Protein AF-A0A820V5F4-F1 (afdb_monomer)

Sequence (152 aa):
MNLSQKPFYTKYSNDHSTFQHQLNSCKICGRQNHRTIDCFRKRTTECFNCGQNHFNPPSQLFVSIFPKSIQHTNFIYKSRICHTANSTPLNIIGQMKLKVKIRFITTYVTAHVATNLITSIILSNDWINSNHVHLFGDQKQLTIRGVNLQFI

Solvent-accessible surface area (backbone atoms only — not comparable to full-atom values): 10308 Å² total; per-residue (Å²): 139,85,84,85,84,78,86,86,83,83,82,87,79,88,79,84,78,84,78,82,69,90,54,72,52,15,91,84,78,60,47,63,92,56,58,51,68,60,54,53,53,35,59,78,65,76,64,72,81,72,93,65,89,79,82,66,72,95,70,85,73,77,74,69,71,71,72,78,75,52,96,67,93,56,75,45,81,50,72,47,79,46,65,48,99,82,68,47,79,37,44,30,53,18,35,32,71,42,81,49,71,59,90,91,47,76,48,77,46,82,42,76,43,57,81,73,58,95,59,98,76,84,86,49,68,70,57,36,62,77,43,52,52,46,79,39,79,92,71,51,31,35,28,49,70,82,45,80,44,74,72,129

Mean predicted aligned error: 17.25 Å

Structure (mmCIF, N/CA/C/O backbone):
data_AF-A0A820V5F4-F1
#
_entry.id   AF-A0A820V5F4-F1
#
loop_
_atom_site.group_PDB
_atom_site.id
_atom_site.type_symbol
_atom_site.label_atom_id
_atom_site.label_alt_id
_atom_site.label_comp_id
_atom_site.label_asym_id
_atom_site.label_entity_id
_atom_site.label_seq_id
_atom_site.pdbx_PDB_ins_code
_atom_site.Cartn_x
_atom_site.Cartn_y
_atom_site.Cartn_z
_atom_site.occupancy
_atom_site.B_iso_or_equiv
_atom_site.auth_seq_id
_atom_site.auth_comp_id
_atom_site.auth_asym_id
_atom_site.auth_atom_id
_atom_site.pdbx_PDB_model_num
ATOM 1 N N . MET A 1 1 ? -28.550 -0.412 -30.010 1.00 37.00 1 MET A N 1
ATOM 2 C CA . MET A 1 1 ? -27.546 0.664 -30.165 1.00 37.00 1 MET A CA 1
ATOM 3 C C . MET A 1 1 ? -26.167 0.024 -30.165 1.00 37.00 1 MET A C 1
ATOM 5 O O . MET A 1 1 ? -25.786 -0.544 -29.153 1.00 37.00 1 MET A O 1
ATOM 9 N N . ASN A 1 2 ? -25.476 0.033 -31.307 1.00 30.25 2 ASN A N 1
ATOM 10 C CA . ASN A 1 2 ? -24.134 -0.536 -31.470 1.00 30.25 2 ASN A CA 1
ATOM 11 C C . ASN A 1 2 ? -23.092 0.576 -31.298 1.00 30.25 2 ASN A C 1
ATOM 13 O O . ASN A 1 2 ? -23.095 1.533 -32.070 1.00 30.25 2 ASN A O 1
ATOM 17 N N . LEU A 1 3 ? -22.208 0.454 -30.305 1.00 30.72 3 LEU A N 1
ATOM 18 C CA . LEU A 1 3 ? -21.064 1.348 -30.125 1.00 30.72 3 LEU A CA 1
ATOM 19 C C . LEU A 1 3 ? -19.825 0.705 -30.754 1.00 30.72 3 LEU A C 1
ATOM 21 O O . LEU A 1 3 ? -19.208 -0.193 -30.189 1.00 30.72 3 LEU A O 1
ATOM 25 N N . SER A 1 4 ? -19.499 1.173 -31.956 1.00 31.25 4 SER A N 1
ATOM 26 C CA . SER A 1 4 ? -18.274 0.848 -32.687 1.00 31.25 4 SER A CA 1
ATOM 27 C C . SER A 1 4 ? -17.082 1.562 -32.040 1.00 31.25 4 SER A C 1
ATOM 29 O O . SER A 1 4 ? -17.040 2.792 -31.996 1.00 31.25 4 SER A O 1
ATOM 31 N N . GLN A 1 5 ? -16.124 0.800 -31.508 1.00 37.53 5 GLN A N 1
ATOM 32 C CA . GLN A 1 5 ? -14.867 1.326 -30.972 1.00 37.53 5 GLN A CA 1
ATOM 33 C C . GLN A 1 5 ? -13.816 1.381 -32.088 1.00 37.53 5 GLN A C 1
ATOM 35 O O . GLN A 1 5 ? -13.443 0.353 -32.651 1.00 37.53 5 GLN A O 1
ATOM 40 N N . LYS A 1 6 ? -13.322 2.584 -32.400 1.00 34.69 6 LYS A N 1
ATOM 41 C CA . LYS A 1 6 ? -12.149 2.791 -33.266 1.00 34.69 6 LYS A CA 1
ATOM 42 C C . LYS A 1 6 ? -10.870 2.838 -32.415 1.00 34.69 6 LYS A C 1
ATOM 44 O O . LYS A 1 6 ? -10.891 3.476 -31.362 1.00 34.69 6 LYS A O 1
ATOM 49 N N . PRO A 1 7 ? -9.752 2.233 -32.853 1.00 33.44 7 PRO A N 1
ATOM 50 C CA . PRO A 1 7 ? -8.480 2.333 -32.144 1.00 33.44 7 PRO A CA 1
ATOM 51 C C . PRO A 1 7 ? -7.816 3.704 -32.351 1.00 33.44 7 PRO A C 1
ATOM 53 O O . PRO A 1 7 ? -7.736 4.217 -33.468 1.00 33.44 7 PRO A O 1
ATOM 56 N N . PHE A 1 8 ? -7.318 4.281 -31.256 1.00 33.16 8 PHE A N 1
ATOM 57 C CA . PHE A 1 8 ? -6.474 5.476 -31.249 1.00 33.16 8 PHE A CA 1
ATOM 58 C C . PHE A 1 8 ? -5.020 5.094 -31.559 1.00 33.16 8 PHE A C 1
ATOM 60 O O . PHE A 1 8 ? -4.416 4.313 -30.828 1.00 33.16 8 PHE A O 1
ATOM 67 N N . TYR A 1 9 ? -4.448 5.680 -32.612 1.00 33.69 9 TYR A N 1
ATOM 68 C CA . TYR A 1 9 ? -3.008 5.654 -32.880 1.00 33.69 9 TYR A CA 1
ATOM 69 C C . TYR A 1 9 ? -2.345 6.877 -32.233 1.00 33.69 9 TYR A C 1
ATOM 71 O O . TYR A 1 9 ? -2.669 8.014 -32.579 1.00 33.69 9 TYR A O 1
ATOM 79 N N . THR A 1 10 ? -1.399 6.664 -31.319 1.00 31.81 10 THR A N 1
ATOM 80 C CA . THR A 1 10 ? -0.548 7.724 -30.761 1.00 31.81 10 THR A CA 1
ATOM 81 C C . THR A 1 10 ? 0.697 7.921 -31.626 1.00 31.81 10 THR A C 1
ATOM 83 O O . THR A 1 10 ? 1.522 7.022 -31.776 1.00 31.81 10 THR A O 1
ATOM 86 N N . LYS A 1 11 ? 0.838 9.126 -32.191 1.00 30.59 11 LYS A N 1
ATOM 87 C CA . LYS A 1 11 ? 2.074 9.615 -32.816 1.00 30.59 11 LYS A CA 1
ATOM 88 C C . LYS A 1 11 ? 3.106 9.925 -31.726 1.00 30.59 11 LYS A C 1
ATOM 90 O O . LYS A 1 11 ? 2.816 10.694 -30.813 1.00 30.59 11 LYS A O 1
ATOM 95 N N . TYR A 1 12 ? 4.306 9.363 -31.846 1.00 32.41 12 TYR A N 1
ATOM 96 C CA . TYR A 1 12 ? 5.489 9.815 -31.112 1.00 32.41 12 TYR A CA 1
ATOM 97 C C . TYR A 1 12 ? 5.996 11.120 -31.742 1.00 32.41 12 TYR A C 1
ATOM 99 O O . TYR A 1 12 ? 6.350 11.125 -32.919 1.00 32.41 12 TYR A O 1
ATOM 107 N N . SER A 1 13 ? 6.037 12.208 -30.968 1.00 31.14 13 SER A N 1
ATOM 108 C CA . SER A 1 13 ? 6.760 13.434 -31.329 1.00 31.14 13 SER A CA 1
ATOM 109 C C . SER A 1 13 ? 8.049 13.477 -30.510 1.00 31.14 13 SER A C 1
ATOM 111 O O . SER A 1 13 ? 8.007 13.570 -29.284 1.00 31.14 13 SER A O 1
ATOM 113 N N . ASN A 1 14 ? 9.187 13.329 -31.189 1.00 38.94 14 ASN A N 1
ATOM 114 C CA . ASN A 1 14 ? 10.522 13.498 -30.619 1.00 38.94 14 ASN A CA 1
ATOM 115 C C . ASN A 1 14 ? 10.891 14.984 -30.673 1.00 38.94 14 ASN A C 1
ATOM 117 O O . ASN A 1 14 ? 11.537 15.420 -31.622 1.00 38.94 14 ASN A O 1
ATOM 121 N N . ASP A 1 15 ? 10.519 15.746 -29.648 1.00 33.34 15 ASP A N 1
ATOM 122 C CA . ASP A 1 15 ? 11.033 17.106 -29.479 1.00 33.34 15 ASP A CA 1
ATOM 123 C C . ASP A 1 15 ? 12.270 17.078 -28.574 1.00 33.34 15 ASP A C 1
ATOM 125 O O . ASP A 1 15 ? 12.209 17.155 -27.345 1.00 33.34 15 ASP A O 1
ATOM 129 N N . HIS A 1 16 ? 13.433 16.950 -29.218 1.00 39.72 16 HIS A N 1
ATOM 130 C CA . HIS A 1 16 ? 14.728 17.255 -28.621 1.00 39.72 16 HIS A CA 1
ATOM 131 C C . HIS A 1 16 ? 14.846 18.771 -28.428 1.00 39.72 16 HIS A C 1
ATOM 133 O O . HIS A 1 16 ? 15.240 19.501 -29.332 1.00 39.72 16 HIS A O 1
ATOM 139 N N . SER A 1 17 ? 14.534 19.249 -27.226 1.00 32.91 17 SER A N 1
ATOM 140 C CA . SER A 1 17 ? 14.833 20.622 -26.824 1.00 32.91 17 SER A CA 1
ATOM 141 C C . SER A 1 17 ? 16.191 20.681 -26.117 1.00 32.91 17 SER A C 1
ATOM 143 O O . SER A 1 17 ? 16.324 20.370 -24.931 1.00 32.91 17 SER A O 1
ATOM 145 N N . THR A 1 18 ? 17.232 21.054 -26.862 1.00 42.47 18 THR A N 1
ATOM 146 C CA . THR A 1 18 ? 18.561 21.392 -26.336 1.00 42.47 18 THR A CA 1
ATOM 147 C C . THR A 1 18 ? 18.583 22.844 -25.858 1.00 42.47 18 THR A C 1
ATOM 149 O O . THR A 1 18 ? 19.165 23.709 -26.506 1.00 42.47 18 THR A O 1
ATOM 152 N N . PHE A 1 19 ? 17.983 23.129 -24.701 1.00 39.56 19 PHE A N 1
ATOM 153 C CA . PHE A 1 19 ? 18.275 24.373 -23.981 1.00 39.56 19 PHE A CA 1
ATOM 154 C C . PHE A 1 19 ? 19.549 24.192 -23.147 1.00 39.56 19 PHE A C 1
ATOM 156 O O . PHE A 1 19 ? 19.514 23.767 -21.989 1.00 39.56 19 PHE A O 1
ATOM 163 N N . GLN A 1 20 ? 20.697 24.516 -23.748 1.00 46.28 20 GLN A N 1
ATOM 164 C CA . GLN A 1 20 ? 21.934 24.793 -23.017 1.00 46.28 20 GLN A CA 1
ATOM 165 C C . GLN A 1 20 ? 21.795 26.143 -22.300 1.00 46.28 20 GLN A C 1
ATOM 167 O O . GLN A 1 20 ? 22.325 27.160 -22.734 1.00 46.28 20 GLN A O 1
ATOM 172 N N . HIS A 1 21 ? 21.075 26.170 -21.179 1.00 50.28 21 HIS A N 1
ATOM 173 C CA . HIS A 1 21 ? 21.249 27.264 -20.234 1.00 50.28 21 HIS A CA 1
ATOM 174 C C . HIS A 1 21 ? 22.593 27.062 -19.525 1.00 50.28 21 HIS A C 1
ATOM 176 O O . HIS A 1 21 ? 22.746 26.141 -18.719 1.00 50.28 21 HIS A O 1
ATOM 182 N N . GLN A 1 22 ? 23.564 27.926 -19.831 1.00 53.50 22 GLN A N 1
ATOM 183 C CA . GLN A 1 22 ? 24.687 28.211 -18.941 1.00 53.50 22 GLN A CA 1
ATOM 184 C C . GLN A 1 22 ? 24.094 28.662 -17.601 1.00 53.50 22 GLN A C 1
ATOM 186 O O . GLN A 1 22 ? 23.607 29.781 -17.471 1.00 53.50 22 GLN A O 1
ATOM 191 N N . LEU A 1 23 ? 24.029 27.750 -16.632 1.00 53.62 23 LEU A N 1
ATOM 192 C CA . LEU A 1 23 ? 23.445 28.020 -15.325 1.00 53.62 23 LEU A CA 1
ATOM 193 C C . LEU A 1 23 ? 24.547 28.134 -14.282 1.00 53.62 23 LEU A C 1
ATOM 195 O O . LEU A 1 23 ? 25.409 27.265 -14.150 1.00 53.62 23 LEU A O 1
ATOM 199 N N . ASN A 1 24 ? 24.431 29.241 -13.554 1.00 67.94 24 ASN A N 1
ATOM 200 C CA . ASN A 1 24 ? 24.992 29.561 -12.251 1.00 67.94 24 ASN A CA 1
ATOM 201 C C . ASN A 1 24 ? 25.219 28.328 -11.360 1.00 67.94 24 ASN A C 1
ATOM 203 O O . ASN A 1 24 ? 24.519 27.320 -11.474 1.00 67.94 24 ASN A O 1
ATOM 207 N N . SER A 1 25 ? 26.195 28.450 -10.456 1.00 72.88 25 SER A N 1
ATOM 208 C CA . SER A 1 25 ? 26.589 27.447 -9.458 1.00 72.88 25 SER A CA 1
ATOM 209 C C . SER A 1 25 ? 25.435 26.547 -8.995 1.00 72.88 25 SER A C 1
ATOM 211 O O . SER A 1 25 ? 24.353 27.000 -8.617 1.00 72.88 25 SER A O 1
ATOM 213 N N . CYS A 1 26 ? 25.664 25.234 -9.019 1.00 74.88 26 CYS A N 1
ATOM 214 C CA . CYS A 1 26 ? 24.682 24.242 -8.610 1.00 74.88 26 CYS A CA 1
ATOM 215 C C . CYS A 1 26 ? 24.207 24.509 -7.178 1.00 74.88 26 CYS A C 1
ATOM 217 O O . CYS A 1 26 ? 25.008 24.491 -6.248 1.00 74.88 26 CYS A O 1
ATOM 219 N N . LYS A 1 27 ? 22.895 24.669 -6.969 1.00 72.62 27 LYS A N 1
ATOM 220 C CA . LYS A 1 27 ? 22.324 24.972 -5.642 1.00 72.62 27 LYS A CA 1
ATOM 221 C C . LYS A 1 27 ? 22.565 23.888 -4.580 1.00 72.62 27 LYS A C 1
ATOM 223 O O . LYS A 1 27 ? 22.365 24.149 -3.402 1.00 72.62 27 LYS A O 1
ATOM 228 N N . ILE A 1 28 ? 22.953 22.677 -4.987 1.00 70.69 28 ILE A N 1
ATOM 229 C CA . ILE A 1 28 ? 23.182 21.545 -4.074 1.00 70.69 28 ILE A CA 1
ATOM 230 C C . ILE A 1 28 ? 24.641 21.467 -3.623 1.00 70.69 28 ILE A C 1
ATOM 232 O O . ILE A 1 28 ? 24.892 21.168 -2.461 1.00 70.69 28 ILE A O 1
ATOM 236 N N . CYS A 1 29 ? 25.601 21.704 -4.521 1.00 78.19 29 CYS A N 1
ATOM 237 C CA . CYS A 1 29 ? 27.028 21.508 -4.229 1.00 78.19 29 CYS A CA 1
ATOM 238 C C . CYS A 1 29 ? 27.910 22.738 -4.493 1.00 78.19 29 CYS A C 1
ATOM 240 O O . CYS A 1 29 ? 29.122 22.664 -4.321 1.00 78.19 29 CYS A O 1
ATOM 242 N N . GLY A 1 30 ? 27.340 23.841 -4.976 1.00 73.81 30 GLY A N 1
ATOM 243 C CA . GLY A 1 30 ? 28.042 25.082 -5.313 1.00 73.81 30 GLY A CA 1
ATOM 244 C C . GLY A 1 30 ? 28.899 25.036 -6.585 1.00 73.81 30 GLY A C 1
ATOM 245 O O . GLY A 1 30 ? 29.323 26.086 -7.058 1.00 73.81 30 GLY A O 1
ATOM 246 N N . ARG A 1 31 ? 29.152 23.860 -7.181 1.00 76.31 31 ARG A N 1
ATOM 247 C CA . ARG A 1 31 ? 30.022 23.732 -8.368 1.00 76.31 31 ARG A CA 1
ATOM 248 C C . ARG A 1 31 ? 29.317 24.195 -9.646 1.00 76.31 31 ARG A C 1
ATOM 250 O O . ARG A 1 31 ? 28.108 24.033 -9.787 1.00 76.31 31 ARG A O 1
ATOM 257 N N . GLN A 1 32 ? 30.074 24.741 -10.591 1.00 78.12 32 GLN A N 1
ATOM 258 C CA . GLN A 1 32 ? 29.578 25.136 -11.915 1.00 78.12 32 GLN A CA 1
ATOM 259 C C . GLN A 1 32 ? 29.619 23.945 -12.900 1.00 78.12 32 GLN A C 1
ATOM 261 O O . GLN A 1 32 ? 30.024 22.840 -12.529 1.00 78.12 32 GLN A O 1
ATOM 266 N N . ASN A 1 33 ? 29.171 24.148 -14.143 1.00 69.94 33 ASN A N 1
ATOM 267 C CA . ASN A 1 33 ? 29.303 23.204 -15.269 1.00 69.94 33 ASN A CA 1
ATOM 268 C C . ASN A 1 33 ? 28.603 21.837 -15.118 1.00 69.94 33 ASN A C 1
ATOM 270 O O . ASN A 1 33 ? 29.018 20.851 -15.720 1.00 69.94 33 ASN A O 1
ATOM 274 N N . HIS A 1 34 ? 27.522 21.761 -14.341 1.00 71.19 34 HIS A N 1
ATOM 275 C CA . HIS A 1 34 ? 26.607 20.615 -14.341 1.00 71.19 34 HIS A CA 1
ATOM 276 C C . HIS A 1 34 ? 25.203 21.062 -13.919 1.00 71.19 34 HIS A C 1
ATOM 278 O O . HIS A 1 34 ? 25.047 22.065 -13.217 1.00 71.19 34 HIS A O 1
ATOM 284 N N . ARG A 1 35 ? 24.157 20.332 -14.326 1.00 69.94 35 ARG A N 1
ATOM 285 C CA . ARG A 1 35 ? 22.785 20.693 -13.947 1.00 69.94 35 ARG A CA 1
ATOM 286 C C . ARG A 1 35 ? 22.542 20.299 -12.494 1.00 69.94 35 ARG A C 1
ATOM 288 O O . ARG A 1 35 ? 22.930 19.220 -12.050 1.00 69.94 35 ARG A O 1
ATOM 295 N N . THR A 1 36 ? 21.813 21.132 -11.754 1.00 69.31 36 THR A N 1
ATOM 296 C CA . THR A 1 36 ? 21.429 20.821 -10.366 1.00 69.31 36 THR A CA 1
ATOM 297 C C . THR A 1 36 ? 20.654 19.502 -10.257 1.00 69.31 36 THR A C 1
ATOM 299 O O . THR A 1 36 ? 20.831 18.774 -9.285 1.00 69.31 36 THR A O 1
ATOM 302 N N . ILE A 1 37 ? 19.866 19.141 -11.278 1.00 68.56 37 ILE A N 1
ATOM 303 C CA . ILE A 1 37 ? 19.152 17.855 -11.321 1.00 68.56 37 ILE A CA 1
ATOM 304 C C . ILE A 1 37 ? 20.100 16.646 -11.384 1.00 68.56 37 ILE A C 1
ATOM 306 O O . ILE A 1 37 ? 19.829 15.627 -10.749 1.00 68.56 37 ILE A O 1
ATOM 310 N N . ASP A 1 38 ? 21.241 16.774 -12.064 1.00 68.62 38 ASP A N 1
ATOM 311 C CA . ASP A 1 38 ? 22.250 15.713 -12.137 1.00 68.62 38 ASP A CA 1
ATOM 312 C C . ASP A 1 38 ? 22.946 15.548 -10.779 1.00 68.62 38 ASP A C 1
ATOM 314 O O . ASP A 1 38 ? 23.211 14.432 -10.330 1.00 68.62 38 ASP A O 1
ATOM 318 N N . CYS A 1 39 ? 23.173 16.663 -10.075 1.00 72.88 39 CYS A N 1
ATOM 319 C CA . CYS A 1 39 ? 23.714 16.662 -8.717 1.00 72.88 39 CYS A CA 1
ATOM 320 C C . CYS A 1 39 ? 22.751 16.017 -7.709 1.00 72.88 39 CYS A C 1
ATOM 322 O O . CYS A 1 39 ? 23.169 15.205 -6.884 1.00 72.88 39 CYS A O 1
ATOM 324 N N . PHE A 1 40 ? 21.456 16.330 -7.807 1.00 67.38 40 PHE A N 1
ATOM 325 C CA . PHE A 1 40 ? 20.421 15.741 -6.960 1.00 67.38 40 PHE A CA 1
ATOM 326 C C . PHE A 1 40 ? 20.375 14.218 -7.115 1.00 67.38 40 PHE A C 1
ATOM 328 O O . PHE A 1 40 ? 20.417 13.497 -6.119 1.00 67.38 40 PHE A O 1
ATOM 335 N N . ARG A 1 41 ? 20.389 13.730 -8.363 1.00 65.25 41 ARG A N 1
ATOM 336 C CA . ARG A 1 41 ? 20.412 12.291 -8.660 1.00 65.25 41 ARG A CA 1
ATOM 337 C C . ARG A 1 41 ? 21.653 11.601 -8.089 1.00 65.25 41 ARG A C 1
ATOM 339 O O . ARG A 1 41 ? 21.511 10.557 -7.461 1.00 65.25 41 ARG A O 1
ATOM 346 N N . LYS A 1 42 ? 22.845 12.198 -8.221 1.00 66.62 42 LYS A N 1
ATOM 347 C CA . LYS A 1 42 ? 24.085 11.633 -7.650 1.00 66.62 42 LYS A CA 1
ATOM 348 C C . LYS A 1 42 ? 24.072 11.560 -6.121 1.00 66.62 42 LYS A C 1
ATOM 350 O O . LYS A 1 42 ? 24.630 10.624 -5.556 1.00 66.62 42 LYS A O 1
ATOM 355 N N . ARG A 1 43 ? 23.426 12.519 -5.446 1.00 61.09 43 ARG A N 1
ATOM 356 C CA . ARG A 1 43 ? 23.270 12.507 -3.982 1.00 61.09 43 ARG A CA 1
ATOM 357 C C . ARG A 1 43 ? 22.380 11.355 -3.514 1.00 61.09 43 ARG A C 1
ATOM 359 O O . ARG A 1 43 ? 22.677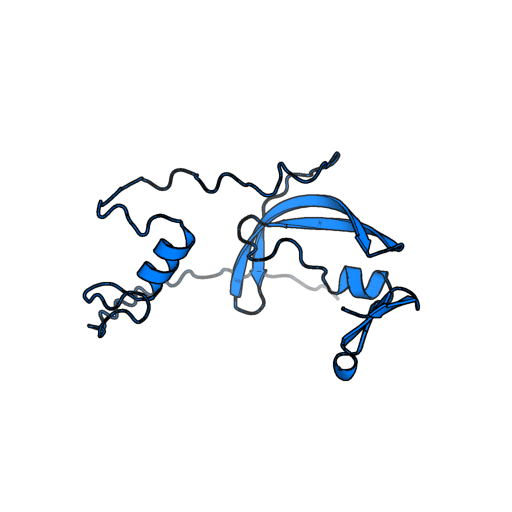 10.740 -2.499 1.00 61.09 43 ARG A O 1
ATOM 366 N N . THR A 1 44 ? 21.319 11.049 -4.259 1.00 58.16 44 THR A N 1
ATOM 367 C CA . THR A 1 44 ? 20.399 9.947 -3.932 1.00 58.16 44 THR A CA 1
ATOM 368 C C . THR A 1 44 ? 20.958 8.554 -4.229 1.00 58.16 44 THR A C 1
ATOM 370 O O . THR A 1 44 ? 20.394 7.575 -3.762 1.00 58.16 44 THR A O 1
ATOM 373 N N . THR A 1 45 ? 22.054 8.450 -4.985 1.00 59.19 45 THR A N 1
ATOM 374 C CA . THR A 1 45 ? 22.694 7.173 -5.351 1.00 59.19 45 THR A CA 1
ATOM 375 C C . THR A 1 45 ? 24.014 6.925 -4.606 1.00 59.19 45 THR A C 1
ATOM 377 O O . THR A 1 45 ? 24.864 6.210 -5.124 1.00 59.19 45 THR A O 1
ATOM 380 N N . GLU A 1 46 ? 24.236 7.568 -3.450 1.00 51.25 46 GLU A N 1
ATOM 381 C CA . GLU A 1 46 ? 25.415 7.419 -2.560 1.00 51.25 46 GLU A CA 1
ATOM 382 C C . GLU A 1 46 ? 26.807 7.681 -3.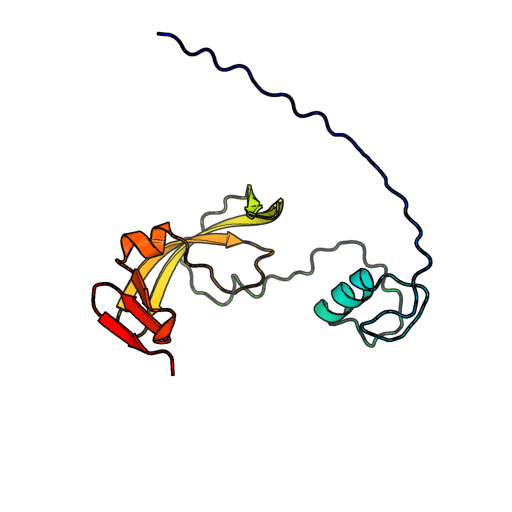190 1.00 51.25 46 GLU A C 1
ATOM 384 O O . GLU A 1 46 ? 27.834 7.619 -2.520 1.00 51.25 46 GLU A O 1
ATOM 389 N N . CYS A 1 47 ? 26.880 8.086 -4.458 1.00 50.47 47 CYS A N 1
ATOM 390 C CA . CYS A 1 47 ? 28.128 8.232 -5.214 1.00 50.47 47 CYS A CA 1
ATOM 391 C C . CYS A 1 47 ? 28.666 9.679 -5.189 1.00 50.47 47 CYS A C 1
ATOM 393 O O . CYS A 1 47 ? 29.066 10.236 -6.212 1.00 50.47 47 CYS A O 1
ATOM 395 N N . PHE A 1 48 ? 28.610 10.340 -4.027 1.00 45.53 48 PHE A N 1
ATOM 396 C CA . PHE A 1 48 ? 28.951 11.767 -3.912 1.00 45.53 48 PHE A CA 1
ATOM 397 C C . PHE A 1 48 ? 30.457 12.027 -3.700 1.00 45.53 48 PHE A C 1
ATOM 399 O O . PHE A 1 48 ? 30.936 13.109 -4.033 1.00 45.53 48 PHE A O 1
ATOM 406 N N . ASN A 1 49 ? 31.222 11.034 -3.221 1.00 47.38 49 ASN A N 1
ATOM 407 C CA . ASN A 1 49 ? 32.608 11.229 -2.764 1.00 47.38 49 ASN A CA 1
ATOM 408 C C . ASN A 1 49 ? 33.716 10.662 -3.670 1.00 47.38 49 ASN A C 1
ATOM 410 O O . ASN A 1 49 ? 34.883 10.906 -3.383 1.00 47.38 49 ASN A O 1
ATOM 414 N N . CYS A 1 50 ? 33.427 9.920 -4.744 1.00 46.41 50 CYS A N 1
ATOM 415 C CA . CYS A 1 50 ? 34.495 9.160 -5.415 1.00 46.41 50 CYS A CA 1
ATOM 416 C C . CYS A 1 50 ? 35.289 9.929 -6.484 1.00 46.41 50 CYS A C 1
ATOM 418 O O . CYS A 1 50 ? 36.323 9.436 -6.915 1.00 46.41 50 CYS A O 1
ATOM 420 N N . GLY A 1 51 ? 34.852 11.115 -6.931 1.00 46.72 51 GLY A N 1
ATOM 421 C CA . GLY A 1 51 ? 35.616 11.947 -7.880 1.00 46.72 51 GLY A CA 1
ATOM 422 C C . GLY A 1 51 ? 35.947 11.296 -9.236 1.00 46.72 51 GLY A C 1
ATOM 423 O O . GLY A 1 51 ? 36.628 11.918 -10.045 1.00 46.72 51 GLY A O 1
ATOM 424 N N . GLN A 1 52 ? 35.459 10.083 -9.506 1.00 43.62 52 GLN A N 1
ATOM 425 C CA . GLN A 1 52 ? 35.761 9.314 -10.707 1.00 43.62 52 GLN A CA 1
ATOM 426 C C . GLN A 1 52 ? 34.526 9.142 -11.592 1.00 43.62 52 GLN A C 1
ATOM 428 O O . GLN A 1 52 ? 33.400 8.953 -11.124 1.00 43.62 52 GLN A O 1
ATOM 433 N N . ASN A 1 53 ? 34.756 9.194 -12.905 1.00 46.16 53 ASN A N 1
ATOM 434 C CA . ASN A 1 53 ? 33.763 8.858 -13.916 1.00 46.16 53 ASN A CA 1
ATOM 435 C C . ASN A 1 53 ? 33.633 7.335 -14.001 1.00 46.16 53 ASN A C 1
ATOM 437 O O . ASN A 1 53 ? 34.235 6.700 -14.862 1.00 46.16 53 ASN A O 1
ATOM 441 N N . HIS A 1 54 ? 32.824 6.741 -13.126 1.00 44.28 54 HIS A N 1
ATOM 442 C CA . HIS A 1 54 ? 32.353 5.381 -13.356 1.00 44.28 54 HIS A CA 1
ATOM 443 C C . HIS A 1 54 ? 31.321 5.417 -14.483 1.00 44.28 54 HIS A C 1
ATOM 445 O O . HIS A 1 54 ? 30.124 5.595 -14.254 1.00 44.28 54 HIS A O 1
ATOM 451 N N . PHE A 1 55 ? 31.795 5.277 -15.720 1.00 43.12 55 PHE A N 1
ATOM 452 C CA . PHE A 1 55 ? 30.949 4.927 -16.852 1.00 43.12 55 PHE A CA 1
ATOM 453 C C . PHE A 1 55 ? 30.574 3.450 -16.703 1.00 43.12 55 PHE A C 1
ATOM 455 O O . PHE A 1 55 ? 31.120 2.579 -17.371 1.00 43.12 55 PHE A O 1
ATOM 462 N N . ASN A 1 56 ? 29.681 3.154 -15.758 1.00 38.66 56 ASN A N 1
ATOM 463 C CA . ASN A 1 56 ? 29.009 1.868 -15.763 1.00 38.66 56 ASN A CA 1
ATOM 464 C C . ASN A 1 56 ? 27.898 1.952 -16.822 1.00 38.66 56 ASN A C 1
ATOM 466 O O . ASN A 1 56 ? 27.063 2.862 -16.736 1.00 38.66 56 ASN A O 1
ATOM 470 N N . PRO A 1 57 ? 27.846 1.036 -17.810 1.00 37.72 57 PRO A N 1
ATOM 471 C CA . PRO A 1 57 ? 26.620 0.833 -18.578 1.00 37.72 57 PRO A CA 1
ATOM 472 C C . PRO A 1 57 ? 25.467 0.564 -17.593 1.00 37.72 57 PRO A C 1
ATOM 474 O O . PRO A 1 57 ? 25.737 0.201 -16.449 1.00 37.72 57 PRO A O 1
ATOM 477 N N . PRO A 1 58 ? 24.191 0.762 -17.970 1.00 38.59 58 PRO A N 1
ATOM 478 C CA . PRO A 1 58 ? 23.059 0.665 -17.050 1.00 38.59 58 PRO A CA 1
ATOM 479 C C . PRO A 1 58 ? 22.785 -0.795 -16.640 1.00 38.59 58 PRO A C 1
ATOM 481 O O . PRO A 1 58 ? 21.753 -1.382 -16.954 1.00 38.59 58 PRO A O 1
ATOM 484 N N . SER A 1 59 ? 23.713 -1.409 -15.915 1.00 38.38 59 SER A N 1
ATOM 485 C CA . SER A 1 59 ? 23.550 -2.657 -15.198 1.00 38.38 59 SER A CA 1
ATOM 486 C C . SER A 1 59 ? 22.853 -2.343 -13.878 1.00 38.38 59 SER A C 1
ATOM 488 O O . SER A 1 59 ? 23.469 -1.997 -12.878 1.00 38.38 59 SER A O 1
ATOM 490 N N . GLN A 1 60 ? 21.523 -2.419 -13.916 1.00 39.09 60 GLN A N 1
ATOM 491 C CA . GLN A 1 60 ? 20.754 -3.326 -13.051 1.00 39.09 60 GLN A CA 1
ATOM 492 C C . GLN A 1 60 ? 21.126 -3.386 -11.549 1.00 39.09 60 GLN A C 1
ATOM 494 O O . GLN A 1 60 ? 21.004 -4.433 -10.922 1.00 39.09 60 GLN A O 1
ATOM 499 N N . LEU A 1 61 ? 21.525 -2.269 -10.940 1.00 33.41 61 LEU A N 1
ATOM 500 C CA . LEU A 1 61 ? 21.858 -2.172 -9.513 1.00 33.41 61 LEU A CA 1
ATOM 501 C C . LEU A 1 61 ? 20.955 -1.167 -8.788 1.00 33.41 61 LEU A C 1
ATOM 503 O O . LEU A 1 61 ? 21.386 -0.405 -7.935 1.00 33.41 61 LEU A O 1
ATOM 507 N N . PHE A 1 62 ? 19.655 -1.230 -9.068 1.00 33.34 62 PHE A N 1
ATOM 508 C CA . PHE A 1 62 ? 18.691 -1.173 -7.972 1.00 33.34 62 PHE A CA 1
ATOM 509 C C . PHE A 1 62 ? 18.422 -2.619 -7.573 1.00 33.34 62 PHE A C 1
ATOM 511 O O . PHE A 1 62 ? 17.417 -3.215 -7.961 1.00 33.34 62 PHE A O 1
ATOM 518 N N . VAL A 1 63 ? 19.363 -3.212 -6.830 1.00 35.25 63 VAL A N 1
ATOM 519 C CA . VAL A 1 63 ? 19.050 -4.404 -6.047 1.00 35.25 63 VAL A CA 1
ATOM 520 C C . VAL A 1 63 ? 17.975 -3.965 -5.072 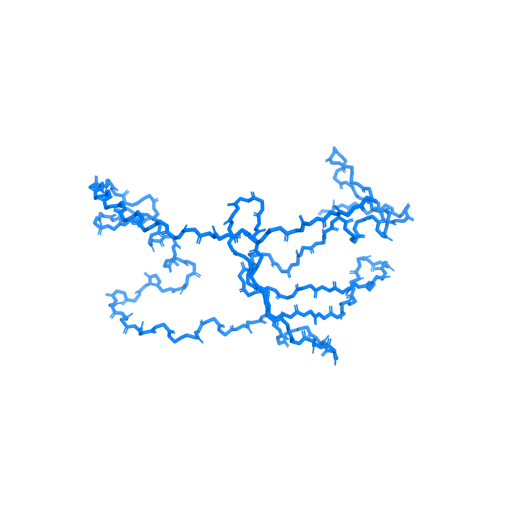1.00 35.25 63 VAL A C 1
ATOM 522 O O . VAL A 1 63 ? 18.191 -3.230 -4.116 1.00 35.25 63 VAL A O 1
ATOM 525 N N . SER A 1 64 ? 16.774 -4.378 -5.430 1.00 41.28 64 SER A N 1
ATOM 526 C CA . SER A 1 64 ? 15.534 -4.249 -4.713 1.00 41.28 64 SER A CA 1
ATOM 527 C C . SER A 1 64 ? 15.724 -4.680 -3.254 1.00 41.28 64 SER A C 1
ATOM 529 O O . SER A 1 64 ? 15.709 -5.873 -2.944 1.00 41.28 64 SER A O 1
ATOM 531 N N . ILE A 1 65 ? 15.896 -3.722 -2.346 1.00 41.22 65 ILE A N 1
ATOM 532 C CA . ILE A 1 65 ? 15.864 -4.002 -0.903 1.00 41.22 65 ILE A CA 1
ATOM 533 C C . ILE A 1 65 ? 14.417 -4.310 -0.461 1.00 41.22 65 ILE A C 1
ATOM 535 O O . ILE A 1 65 ? 14.199 -4.969 0.550 1.00 41.22 65 ILE A O 1
ATOM 539 N N . PHE A 1 66 ? 13.408 -3.938 -1.258 1.00 46.53 66 PHE A N 1
ATOM 540 C CA . PHE A 1 66 ? 12.009 -3.988 -0.824 1.00 46.53 66 PHE A CA 1
ATOM 541 C C . PHE A 1 66 ? 11.248 -5.332 -0.931 1.00 46.53 66 PHE A C 1
ATOM 543 O O . PHE A 1 66 ? 10.386 -5.553 -0.086 1.00 46.53 66 PHE A O 1
ATOM 550 N N . PRO A 1 67 ? 11.520 -6.280 -1.858 1.00 49.97 67 PRO A N 1
ATOM 551 C CA . PRO A 1 67 ? 10.788 -7.548 -1.867 1.00 49.97 67 PRO A CA 1
ATOM 552 C C . PRO A 1 67 ? 11.361 -8.585 -0.892 1.00 49.97 67 PRO A C 1
ATOM 554 O O . PRO A 1 67 ? 10.670 -9.540 -0.559 1.00 49.97 67 PRO A O 1
ATOM 557 N N . LYS A 1 68 ? 12.614 -8.437 -0.430 1.00 47.09 68 LYS A N 1
ATOM 558 C CA . LYS A 1 68 ? 13.260 -9.457 0.419 1.00 47.09 68 LYS A CA 1
ATOM 559 C C . LYS A 1 68 ? 12.872 -9.371 1.899 1.00 47.09 68 LYS A C 1
ATOM 561 O O . LYS A 1 68 ? 13.006 -10.365 2.601 1.00 47.09 68 LYS A O 1
ATOM 566 N N . SER A 1 69 ? 12.405 -8.217 2.378 1.00 49.16 69 SER A N 1
ATOM 567 C CA . SER A 1 69 ? 12.133 -7.991 3.807 1.00 49.16 69 SER A CA 1
ATOM 568 C C . SER A 1 69 ? 10.687 -8.265 4.231 1.00 49.16 69 SER A C 1
ATOM 570 O O . SER A 1 69 ? 10.417 -8.381 5.425 1.00 49.16 69 SER A O 1
ATOM 572 N N . ILE A 1 70 ? 9.755 -8.405 3.285 1.00 56.59 70 ILE A N 1
ATOM 573 C CA . ILE A 1 70 ? 8.358 -8.736 3.577 1.00 56.59 70 ILE A CA 1
ATOM 574 C C . ILE A 1 70 ? 8.157 -10.212 3.245 1.00 56.59 70 ILE A C 1
ATOM 576 O O . ILE A 1 70 ? 8.213 -10.597 2.080 1.00 56.59 70 ILE A O 1
ATOM 580 N N . GLN A 1 71 ? 7.921 -11.062 4.249 1.00 59.41 71 GLN A N 1
ATOM 581 C CA . GLN A 1 71 ? 7.492 -12.437 3.983 1.00 59.41 71 GLN A CA 1
ATOM 582 C C . GLN A 1 71 ? 6.172 -12.407 3.211 1.00 59.41 71 GLN A C 1
ATOM 584 O O . GLN A 1 71 ? 5.175 -11.848 3.667 1.00 59.41 71 GLN A O 1
ATOM 589 N N . HIS A 1 72 ? 6.178 -13.004 2.027 1.00 63.88 72 HIS A N 1
ATOM 590 C CA . HIS A 1 72 ? 5.052 -13.003 1.114 1.00 63.88 72 HIS A CA 1
ATOM 591 C C . HIS A 1 72 ? 4.986 -14.376 0.453 1.00 63.88 72 HIS A C 1
ATOM 593 O O . HIS A 1 72 ? 5.960 -14.856 -0.116 1.00 63.88 72 HIS A O 1
ATOM 599 N N . THR A 1 73 ? 3.845 -15.045 0.579 1.00 63.75 73 THR A N 1
ATOM 600 C CA . THR A 1 73 ? 3.669 -16.412 0.071 1.00 63.75 73 THR A CA 1
ATOM 601 C C . THR A 1 73 ? 3.153 -16.446 -1.364 1.00 63.75 73 THR A C 1
ATOM 603 O O . THR A 1 73 ? 3.332 -17.444 -2.043 1.00 63.75 73 THR A O 1
ATOM 606 N N . ASN A 1 74 ? 2.551 -15.352 -1.845 1.00 80.69 74 ASN A N 1
ATOM 607 C CA . ASN A 1 74 ? 1.790 -15.322 -3.097 1.00 80.69 74 ASN A CA 1
ATOM 608 C C . ASN A 1 74 ? 2.088 -14.056 -3.919 1.00 80.69 74 ASN A C 1
ATOM 610 O O . ASN A 1 74 ? 1.206 -13.216 -4.121 1.00 80.69 74 ASN A O 1
ATOM 614 N N . PHE A 1 75 ? 3.337 -13.883 -4.359 1.00 87.94 75 PHE A N 1
ATOM 615 C CA . PHE A 1 75 ? 3.657 -12.860 -5.355 1.00 87.94 75 PHE A CA 1
ATOM 616 C C . PHE A 1 75 ? 3.198 -13.316 -6.737 1.00 87.94 75 PHE A C 1
ATOM 618 O O . PHE A 1 75 ? 3.625 -14.359 -7.227 1.00 87.94 75 PHE A O 1
ATOM 625 N N . ILE A 1 76 ? 2.357 -12.516 -7.385 1.00 92.19 76 ILE A N 1
ATOM 626 C CA . ILE A 1 76 ? 1.944 -12.739 -8.767 1.00 92.19 76 ILE A CA 1
ATOM 627 C C . ILE A 1 76 ? 2.690 -11.728 -9.628 1.00 92.19 76 ILE A C 1
ATOM 629 O O . ILE A 1 76 ? 2.418 -10.524 -9.569 1.00 92.19 76 ILE A O 1
ATOM 633 N N . TYR A 1 77 ? 3.626 -12.223 -10.435 1.00 92.31 77 TYR A N 1
ATOM 634 C CA . TYR A 1 77 ? 4.359 -11.391 -11.380 1.00 92.31 77 TYR A CA 1
ATOM 635 C C . TYR A 1 77 ? 3.415 -10.882 -12.475 1.00 92.31 77 TYR A C 1
ATOM 637 O O . TYR A 1 77 ? 2.774 -11.661 -13.181 1.00 92.31 77 TYR A O 1
ATOM 645 N N . LYS A 1 78 ? 3.316 -9.558 -12.604 1.00 91.75 78 LYS A N 1
ATOM 646 C CA . LYS A 1 78 ? 2.506 -8.887 -13.625 1.00 91.75 78 LYS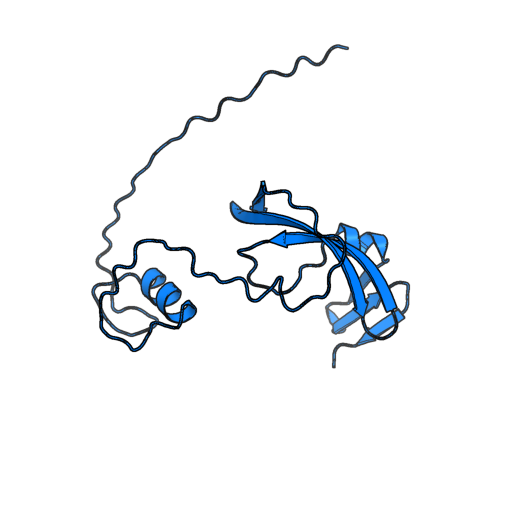 A CA 1
A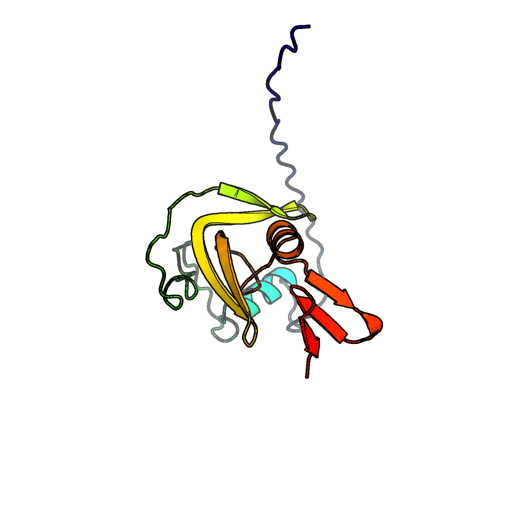TOM 647 C C . LYS A 1 78 ? 3.039 -7.478 -13.833 1.00 91.75 78 LYS A C 1
ATOM 649 O O . LYS A 1 78 ? 2.680 -6.553 -13.104 1.00 91.75 78 LYS A O 1
ATOM 654 N N . SER A 1 79 ? 3.916 -7.340 -14.820 1.00 92.00 79 SER A N 1
ATOM 655 C CA . SER A 1 79 ? 4.535 -6.059 -15.139 1.00 92.00 79 SER A CA 1
ATOM 656 C C . SER A 1 79 ? 3.561 -5.136 -15.874 1.00 92.00 79 SER A C 1
ATOM 658 O O . SER A 1 79 ? 2.854 -5.572 -16.786 1.00 92.00 79 SER A O 1
ATOM 660 N N . ARG A 1 80 ? 3.514 -3.862 -15.480 1.00 94.88 80 ARG A N 1
ATOM 661 C CA . ARG A 1 80 ? 2.831 -2.791 -16.218 1.00 94.88 80 ARG A CA 1
ATOM 662 C C . ARG A 1 80 ? 3.391 -1.427 -15.835 1.00 94.88 80 ARG A C 1
ATOM 664 O O . ARG A 1 80 ? 3.818 -1.217 -14.703 1.00 94.88 80 ARG A O 1
ATOM 671 N N . ILE A 1 81 ? 3.308 -0.480 -16.761 1.00 92.19 81 ILE A N 1
ATOM 672 C CA . ILE A 1 81 ? 3.625 0.922 -16.492 1.00 92.19 81 ILE A CA 1
ATOM 673 C C . ILE A 1 81 ? 2.309 1.661 -16.260 1.00 92.19 81 ILE A C 1
ATOM 675 O O . ILE A 1 81 ? 1.400 1.617 -17.088 1.00 92.19 81 ILE A O 1
ATOM 679 N N . CYS A 1 82 ? 2.201 2.319 -15.113 1.00 89.88 82 CYS A N 1
ATOM 680 C CA . CYS A 1 82 ? 1.125 3.250 -14.800 1.00 89.88 82 CYS A CA 1
ATOM 681 C C . CYS A 1 82 ? 1.685 4.674 -14.778 1.00 89.88 82 CYS A C 1
ATOM 683 O O . CYS A 1 82 ? 2.896 4.863 -14.749 1.00 89.88 82 CYS A O 1
ATOM 685 N N . HIS A 1 83 ? 0.813 5.676 -14.772 1.00 88.31 83 HIS A N 1
ATOM 686 C CA . HIS A 1 83 ? 1.220 7.065 -14.588 1.00 88.31 83 HIS A CA 1
ATOM 687 C C . HIS A 1 83 ? 0.547 7.619 -13.339 1.00 88.31 83 HIS A C 1
ATOM 689 O O . HIS A 1 83 ? -0.627 7.349 -13.079 1.00 88.31 83 HIS A O 1
ATOM 695 N N . THR A 1 84 ? 1.309 8.358 -12.544 1.00 84.88 84 THR A N 1
ATOM 696 C CA . THR A 1 84 ? 0.786 9.153 -11.431 1.00 84.88 84 THR A CA 1
ATOM 697 C C . THR A 1 84 ? -0.012 10.351 -11.957 1.00 84.88 84 THR A C 1
ATOM 699 O O . THR A 1 84 ? 0.013 10.664 -13.147 1.00 84.88 84 THR A O 1
ATOM 702 N N . ALA A 1 85 ? -0.680 11.078 -11.057 1.00 83.44 85 ALA A N 1
ATOM 703 C CA . ALA A 1 85 ? -1.453 12.273 -11.413 1.00 83.44 85 ALA A CA 1
ATOM 704 C C . ALA A 1 85 ? -0.618 13.384 -12.084 1.00 83.44 85 ALA A C 1
ATOM 706 O O . ALA A 1 85 ? -1.154 14.187 -12.838 1.00 83.44 85 ALA A O 1
ATOM 707 N N . ASN A 1 86 ? 0.694 13.421 -11.837 1.00 87.62 86 ASN A N 1
ATOM 708 C CA . ASN A 1 86 ? 1.634 14.344 -12.477 1.00 87.62 86 ASN A CA 1
ATOM 709 C C . ASN A 1 86 ? 2.371 13.713 -13.678 1.00 87.62 86 ASN A C 1
ATOM 711 O O . ASN A 1 86 ? 3.477 14.139 -14.006 1.00 87.62 86 ASN A O 1
ATOM 715 N N . SER A 1 87 ? 1.803 12.669 -14.291 1.00 88.38 87 SER A N 1
ATOM 716 C CA . SER A 1 87 ? 2.354 11.960 -15.457 1.00 88.38 87 SER A CA 1
ATOM 717 C C . SER A 1 87 ? 3.745 11.351 -15.250 1.00 88.38 87 SER A C 1
ATOM 719 O O . SER A 1 87 ? 4.455 11.072 -16.215 1.00 88.38 87 SER A O 1
ATOM 721 N N . THR A 1 88 ? 4.151 11.107 -14.002 1.00 89.25 88 THR A N 1
ATOM 722 C CA . THR A 1 88 ? 5.402 10.395 -13.718 1.00 89.25 88 THR A CA 1
ATOM 723 C C . THR A 1 88 ? 5.157 8.890 -13.867 1.00 89.25 88 THR A C 1
ATOM 725 O O . THR A 1 88 ? 4.172 8.380 -13.324 1.00 89.25 88 THR A O 1
ATOM 728 N N . PRO A 1 89 ? 6.011 8.151 -14.598 1.00 90.81 89 PRO A N 1
ATOM 729 C CA . PRO A 1 89 ? 5.830 6.716 -14.765 1.00 90.81 89 PRO A CA 1
ATOM 730 C C . PRO A 1 89 ? 6.011 5.992 -13.429 1.00 90.81 89 PRO A C 1
ATOM 732 O O . PRO A 1 89 ? 6.954 6.256 -12.685 1.00 90.81 89 PRO A O 1
ATOM 735 N N . LEU A 1 90 ? 5.127 5.043 -13.147 1.00 91.38 90 LEU A N 1
ATOM 736 C CA . LEU A 1 90 ? 5.171 4.134 -12.010 1.00 91.38 90 LEU A CA 1
ATOM 737 C C . LEU A 1 90 ? 5.264 2.702 -12.543 1.00 91.38 90 LEU A C 1
ATOM 739 O O . LEU A 1 90 ? 4.332 2.188 -13.165 1.00 91.38 90 LEU A O 1
ATOM 743 N N . ASN A 1 91 ? 6.403 2.065 -12.300 1.00 93.12 91 ASN A N 1
ATOM 744 C CA . ASN A 1 91 ? 6.745 0.756 -12.837 1.00 93.12 91 ASN A CA 1
ATOM 745 C C . ASN A 1 91 ? 6.276 -0.331 -11.874 1.00 93.12 91 ASN A C 1
ATOM 747 O O . ASN A 1 91 ? 6.941 -0.617 -10.877 1.00 93.12 91 ASN A O 1
ATOM 751 N N . ILE A 1 92 ? 5.131 -0.938 -12.172 1.00 94.31 92 ILE A N 1
ATOM 752 C CA . ILE A 1 92 ? 4.583 -2.057 -11.408 1.00 94.31 92 ILE A CA 1
ATOM 753 C C . ILE A 1 92 ? 5.218 -3.354 -11.908 1.00 94.31 92 ILE A C 1
ATOM 755 O O . ILE A 1 92 ? 5.211 -3.613 -13.107 1.00 94.31 92 ILE A O 1
ATOM 759 N N . ILE A 1 93 ? 5.722 -4.187 -10.999 1.00 94.31 93 ILE A N 1
ATOM 760 C CA . ILE A 1 93 ? 6.333 -5.495 -11.305 1.00 94.31 93 ILE A CA 1
ATOM 761 C C . ILE A 1 93 ? 5.455 -6.684 -10.911 1.00 94.31 93 ILE A C 1
ATOM 763 O O . ILE A 1 93 ? 5.742 -7.826 -11.263 1.00 94.31 93 ILE A O 1
ATOM 767 N N . GLY A 1 94 ? 4.368 -6.438 -10.191 1.00 93.19 94 GLY A N 1
ATOM 768 C CA . GLY A 1 94 ? 3.421 -7.478 -9.835 1.00 93.19 94 GLY A CA 1
ATOM 769 C C . GLY A 1 94 ? 2.458 -7.033 -8.759 1.00 93.19 94 GLY A C 1
ATOM 770 O O . GLY A 1 94 ? 2.309 -5.844 -8.471 1.00 93.19 94 GLY A O 1
ATOM 771 N N . GLN A 1 95 ? 1.805 -8.015 -8.162 1.00 93.50 95 GLN A N 1
ATOM 772 C CA . GLN A 1 95 ? 0.876 -7.816 -7.065 1.00 93.50 95 GLN A CA 1
ATOM 773 C C . GLN A 1 95 ? 1.055 -8.907 -6.015 1.00 93.50 95 GLN A C 1
ATOM 775 O O . GLN A 1 95 ? 1.424 -10.037 -6.330 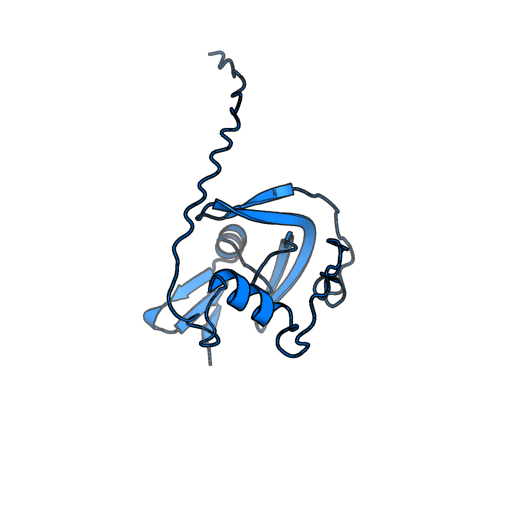1.00 93.50 95 GLN A O 1
ATOM 780 N N . MET A 1 96 ? 0.780 -8.575 -4.761 1.00 91.81 96 MET A N 1
ATOM 781 C CA . MET A 1 96 ? 0.792 -9.535 -3.663 1.00 91.81 96 MET A CA 1
ATOM 782 C C . MET A 1 96 ? -0.294 -9.214 -2.647 1.00 91.81 96 MET A C 1
ATOM 784 O O . MET A 1 96 ? -0.700 -8.063 -2.484 1.00 91.81 96 MET A O 1
ATOM 788 N N . LYS A 1 97 ? -0.748 -10.240 -1.928 1.00 90.94 97 LYS A N 1
ATOM 789 C CA . LYS A 1 97 ? -1.626 -10.049 -0.775 1.00 90.94 97 LYS A CA 1
ATOM 790 C C . LYS A 1 97 ? -0.784 -9.645 0.433 1.00 90.94 97 LYS A C 1
ATOM 792 O O . LYS A 1 97 ? 0.079 -10.404 0.863 1.00 90.94 97 LYS A O 1
ATOM 797 N N . LEU A 1 98 ? -1.058 -8.472 0.987 1.00 88.31 98 LEU A N 1
ATOM 798 C CA . LEU A 1 98 ? -0.410 -7.946 2.182 1.00 88.31 98 LEU A CA 1
ATOM 799 C C . LEU A 1 98 ? -1.357 -8.017 3.375 1.00 88.31 98 LEU A C 1
ATOM 801 O O . LEU A 1 98 ? -2.539 -7.684 3.274 1.00 88.31 98 LEU A O 1
ATOM 805 N N . LYS A 1 99 ? -0.807 -8.417 4.523 1.00 89.62 99 LYS A N 1
ATOM 806 C CA . LYS A 1 99 ? -1.441 -8.254 5.831 1.00 89.62 99 LYS A CA 1
ATOM 807 C C . LYS A 1 99 ? -0.986 -6.919 6.410 1.00 89.62 99 LYS A C 1
ATOM 809 O O . LYS A 1 99 ? 0.186 -6.762 6.738 1.00 89.62 99 LYS A O 1
ATOM 814 N N . VAL A 1 100 ? -1.906 -5.973 6.550 1.00 89.00 100 VAL A N 1
ATOM 815 C CA . VAL A 1 100 ? -1.627 -4.652 7.121 1.00 89.00 100 VAL A CA 1
ATOM 816 C C . VAL A 1 100 ? -2.170 -4.622 8.543 1.00 89.00 100 VAL A C 1
ATOM 818 O O . VAL A 1 100 ? -3.372 -4.791 8.757 1.00 89.00 100 VAL A O 1
ATOM 821 N N . LYS A 1 101 ? -1.276 -4.428 9.516 1.00 90.62 101 LYS A N 1
ATOM 822 C CA . LYS A 1 101 ? -1.625 -4.296 10.932 1.00 90.62 101 LYS A CA 1
ATOM 823 C C . LYS A 1 101 ? -1.378 -2.859 11.383 1.00 90.62 101 LYS A C 1
ATOM 825 O O . LYS A 1 101 ? -0.233 -2.420 11.423 1.00 90.62 101 LYS A O 1
ATOM 830 N N . ILE A 1 102 ? -2.445 -2.147 11.737 1.00 88.62 102 ILE A N 1
ATOM 831 C CA . ILE A 1 102 ? -2.394 -0.791 12.295 1.00 88.62 102 ILE A CA 1
ATOM 832 C C . ILE A 1 102 ? -2.929 -0.878 13.726 1.00 88.62 102 ILE A C 1
ATOM 834 O O . ILE A 1 102 ? -4.119 -1.106 13.942 1.00 88.62 102 ILE A O 1
ATOM 838 N N . ARG A 1 103 ? -2.035 -0.761 14.715 1.00 87.19 103 ARG A N 1
ATOM 839 C CA . ARG A 1 103 ? -2.305 -1.091 16.129 1.00 87.19 103 ARG A CA 1
ATOM 840 C C . ARG A 1 103 ? -2.924 -2.493 16.283 1.00 87.19 103 ARG A C 1
ATOM 842 O O . ARG A 1 103 ? -2.263 -3.490 15.995 1.00 87.19 103 ARG A O 1
ATOM 849 N N . PHE A 1 104 ? -4.174 -2.579 16.734 1.00 88.81 104 PHE A N 1
ATOM 850 C CA . PHE A 1 104 ? -4.930 -3.822 16.916 1.00 88.81 104 PHE A CA 1
ATOM 851 C C . PHE A 1 104 ? -5.813 -4.180 15.710 1.00 88.81 104 PHE A C 1
ATOM 853 O O . PHE A 1 104 ? -6.426 -5.244 15.690 1.00 88.81 104 PHE A O 1
ATOM 860 N N . ILE A 1 105 ? -5.847 -3.338 14.675 1.00 88.44 105 ILE A N 1
ATOM 861 C CA . ILE A 1 105 ? -6.666 -3.553 13.483 1.00 88.44 105 ILE A CA 1
ATOM 862 C C . ILE A 1 105 ? -5.838 -4.291 12.438 1.00 88.44 105 ILE A C 1
ATOM 864 O O . ILE A 1 105 ? -4.774 -3.830 12.024 1.00 88.44 105 ILE A O 1
ATOM 868 N N . THR A 1 106 ? -6.338 -5.445 12.003 1.00 92.25 106 THR A N 1
ATOM 869 C CA . THR A 1 106 ? -5.716 -6.257 10.954 1.00 92.25 106 THR A CA 1
ATOM 870 C C . THR A 1 106 ? -6.595 -6.246 9.712 1.00 92.25 106 THR A C 1
ATOM 872 O O . THR A 1 106 ? -7.771 -6.594 9.777 1.00 92.25 106 THR A O 1
ATOM 875 N N . THR A 1 107 ? -6.013 -5.884 8.572 1.00 90.75 107 THR A N 1
ATOM 876 C CA . THR A 1 107 ? -6.678 -5.888 7.265 1.00 90.75 107 THR A CA 1
ATOM 877 C C . THR A 1 107 ? -5.831 -6.652 6.251 1.00 90.75 107 THR A C 1
ATOM 879 O O . THR A 1 107 ? -4.627 -6.840 6.443 1.00 90.75 107 THR A O 1
ATOM 882 N N . TYR A 1 108 ? -6.463 -7.109 5.174 1.00 90.31 108 TYR A N 1
ATOM 883 C CA . TYR A 1 108 ? -5.783 -7.770 4.066 1.00 90.31 108 TYR A CA 1
ATOM 884 C C . TYR A 1 108 ? -6.083 -7.013 2.781 1.00 90.31 108 TYR A C 1
ATOM 886 O O . TYR A 1 108 ? -7.241 -6.702 2.513 1.00 90.31 108 TYR A O 1
ATOM 894 N N . VAL A 1 109 ? -5.051 -6.729 1.992 1.00 89.56 109 VAL A N 1
ATOM 895 C CA . VAL A 1 109 ? -5.170 -5.968 0.743 1.00 89.56 109 VAL A CA 1
ATOM 896 C C . VAL A 1 109 ? -4.347 -6.624 -0.354 1.00 89.56 109 VAL A C 1
ATOM 898 O O . VAL A 1 109 ? -3.273 -7.161 -0.092 1.00 89.56 109 VAL A O 1
ATOM 901 N N . THR A 1 110 ? -4.841 -6.583 -1.587 1.00 90.88 110 THR A N 1
ATOM 902 C CA . THR A 1 110 ? -4.033 -6.907 -2.766 1.00 90.88 110 THR A CA 1
ATOM 903 C C . THR A 1 110 ? -3.291 -5.643 -3.182 1.00 90.88 110 THR A C 1
ATOM 905 O O . THR A 1 110 ? -3.900 -4.709 -3.693 1.00 90.88 110 THR A O 1
ATOM 908 N N . ALA A 1 111 ? -1.986 -5.594 -2.935 1.00 91.50 111 ALA A N 1
ATOM 909 C CA . ALA A 1 111 ? -1.149 -4.444 -3.245 1.00 91.50 111 ALA A CA 1
ATOM 910 C C . ALA A 1 111 ? -0.372 -4.659 -4.543 1.00 91.50 111 ALA A C 1
ATOM 912 O O . ALA A 1 111 ? 0.147 -5.748 -4.793 1.00 91.50 111 ALA A O 1
ATOM 913 N N . HIS A 1 112 ? -0.250 -3.600 -5.340 1.00 93.12 112 HIS A N 1
ATOM 914 C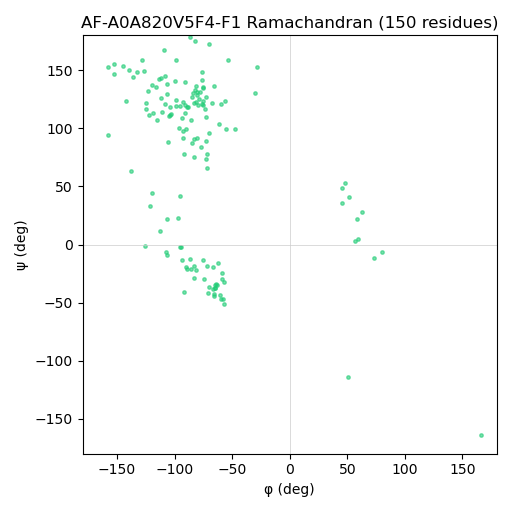 CA . HIS A 1 112 ? 0.667 -3.563 -6.475 1.00 93.12 112 HIS A CA 1
ATOM 915 C C . HIS A 1 112 ? 2.077 -3.222 -5.991 1.00 93.12 112 HIS A C 1
ATOM 917 O O . HIS A 1 112 ? 2.258 -2.312 -5.184 1.00 93.12 112 HIS A O 1
ATOM 923 N N . VAL A 1 113 ? 3.075 -3.934 -6.505 1.00 91.44 113 VAL A N 1
ATOM 924 C CA . VAL A 1 113 ? 4.482 -3.731 -6.153 1.00 91.44 113 VAL A CA 1
ATOM 925 C C . VAL A 1 113 ? 5.129 -2.877 -7.228 1.00 91.44 113 VAL A C 1
ATOM 927 O O . VAL A 1 113 ? 5.166 -3.283 -8.389 1.00 91.44 113 VAL A O 1
ATOM 930 N N . ALA A 1 114 ? 5.632 -1.709 -6.842 1.00 92.19 114 ALA A N 1
ATOM 931 C CA . ALA A 1 114 ? 6.302 -0.771 -7.734 1.00 92.19 114 ALA A CA 1
ATOM 932 C C . ALA A 1 114 ? 7.815 -0.733 -7.464 1.00 92.19 114 ALA A C 1
ATOM 934 O O . ALA A 1 114 ? 8.236 -0.849 -6.315 1.00 92.19 114 ALA A O 1
ATOM 935 N N . THR A 1 115 ? 8.637 -0.550 -8.500 1.00 89.50 115 THR A N 1
ATOM 936 C CA . THR A 1 115 ? 10.109 -0.477 -8.355 1.00 89.50 115 THR A CA 1
ATOM 937 C C . THR A 1 115 ? 10.635 0.925 -8.098 1.00 89.50 115 THR A C 1
ATOM 939 O O . THR A 1 115 ? 11.739 1.080 -7.590 1.00 89.50 115 THR A O 1
ATOM 942 N N . ASN A 1 116 ? 9.858 1.946 -8.444 1.00 88.31 116 ASN A N 1
ATOM 943 C CA . ASN A 1 116 ? 10.245 3.350 -8.353 1.00 88.31 116 ASN A CA 1
ATOM 944 C C . ASN A 1 116 ? 9.301 4.157 -7.450 1.00 88.31 116 ASN A C 1
ATOM 946 O O . ASN A 1 116 ? 9.046 5.335 -7.697 1.00 88.31 116 ASN A O 1
ATOM 950 N N . LEU A 1 117 ? 8.773 3.509 -6.408 1.00 84.12 117 LEU A N 1
ATOM 951 C CA . LEU A 1 117 ? 8.007 4.172 -5.359 1.00 84.12 117 LEU A CA 1
ATOM 952 C C . LEU A 1 117 ? 8.964 4.828 -4.359 1.00 84.12 117 LEU A C 1
ATOM 954 O O . LEU A 1 117 ? 9.878 4.179 -3.862 1.00 84.12 117 LEU A O 1
ATOM 958 N N . ILE A 1 118 ? 8.750 6.112 -4.063 1.00 80.31 118 ILE A N 1
ATOM 959 C CA . ILE A 1 118 ? 9.574 6.848 -3.088 1.00 80.31 118 ILE A CA 1
ATOM 960 C C . ILE A 1 118 ? 9.227 6.424 -1.652 1.00 80.31 118 ILE A C 1
ATOM 962 O O . ILE A 1 118 ? 10.077 6.453 -0.767 1.00 80.31 118 ILE A O 1
ATOM 966 N N . THR A 1 119 ? 7.976 6.027 -1.415 1.00 80.62 119 THR A N 1
ATOM 967 C CA . THR A 1 119 ? 7.493 5.566 -0.112 1.00 80.62 119 THR A CA 1
ATOM 968 C C . THR A 1 119 ? 7.459 4.043 -0.029 1.00 80.62 119 THR A C 1
ATOM 970 O O . THR A 1 119 ? 7.368 3.344 -1.034 1.00 80.62 119 THR A O 1
ATOM 973 N N . SER A 1 120 ? 7.475 3.523 1.198 1.00 83.25 120 SER A N 1
ATOM 974 C CA . SER A 1 120 ? 7.360 2.087 1.473 1.00 83.25 120 SER A CA 1
ATOM 975 C C . SER A 1 120 ? 6.006 1.492 1.073 1.00 83.25 120 SER A C 1
ATOM 977 O O . SER A 1 120 ? 5.926 0.347 0.638 1.00 83.25 120 SER A O 1
ATOM 979 N N . ILE A 1 121 ? 4.924 2.249 1.271 1.00 88.38 121 ILE A N 1
ATOM 980 C CA . ILE A 1 121 ? 3.552 1.814 1.004 1.00 88.38 121 ILE A CA 1
ATOM 981 C C . ILE A 1 121 ? 2.675 3.027 0.688 1.00 88.38 121 ILE A C 1
ATOM 983 O O . ILE A 1 121 ? 2.877 4.112 1.236 1.00 88.38 121 ILE A O 1
ATOM 987 N N . ILE A 1 122 ? 1.688 2.832 -0.184 1.00 89.69 122 ILE A N 1
ATOM 988 C CA . ILE A 1 122 ? 0.587 3.772 -0.402 1.00 89.69 122 ILE A CA 1
ATOM 989 C C . ILE A 1 122 ? -0.713 3.004 -0.192 1.00 89.69 122 ILE A C 1
ATOM 991 O O . ILE A 1 122 ? -0.967 2.010 -0.871 1.00 89.69 122 ILE A O 1
ATOM 995 N N . LEU A 1 123 ? -1.536 3.473 0.745 1.00 90.50 123 LEU A N 1
ATOM 996 C CA . LEU A 1 123 ? -2.897 2.982 0.935 1.00 90.50 123 LEU A CA 1
ATOM 997 C C . LEU A 1 123 ? -3.828 3.887 0.132 1.00 90.50 123 LEU A C 1
ATOM 999 O O . LEU A 1 123 ? -3.988 5.061 0.453 1.00 90.50 123 LEU A O 1
ATOM 1003 N N . SER A 1 124 ? -4.362 3.348 -0.961 1.00 88.94 124 SER A N 1
ATOM 1004 C CA . SER A 1 124 ? -5.196 4.098 -1.900 1.00 88.94 124 SER A CA 1
ATOM 1005 C C . SER A 1 124 ? -6.653 4.181 -1.423 1.00 88.94 124 SER A C 1
ATOM 1007 O O . SER A 1 124 ? -7.041 3.593 -0.408 1.00 88.94 124 SER A O 1
ATOM 1009 N N . ASN A 1 125 ? -7.471 4.939 -2.161 1.00 89.75 125 ASN A N 1
ATOM 1010 C CA . ASN A 1 125 ? -8.879 5.174 -1.827 1.00 89.75 125 ASN A CA 1
ATOM 1011 C C . ASN A 1 125 ? -9.705 3.882 -1.741 1.00 89.75 125 ASN A C 1
ATOM 1013 O O . ASN A 1 125 ? -10.653 3.811 -0.970 1.00 89.75 125 ASN A O 1
ATOM 1017 N N . ASP A 1 126 ? -9.340 2.850 -2.496 1.00 87.81 126 ASP A N 1
ATOM 1018 C CA . ASP A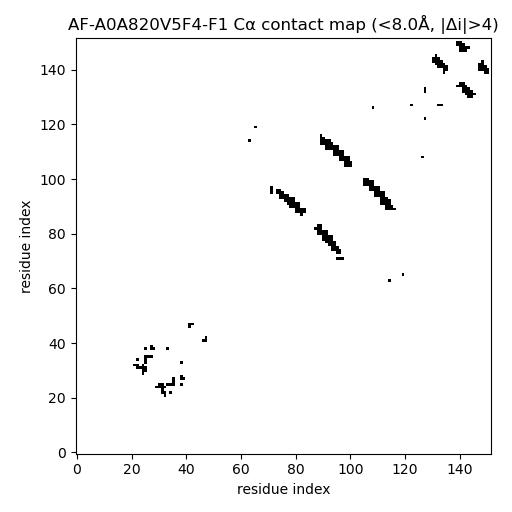 1 126 ? -9.943 1.519 -2.415 1.00 87.81 126 ASP A CA 1
ATOM 1019 C C . ASP A 1 126 ? -9.821 0.918 -1.006 1.00 87.81 126 ASP A C 1
ATOM 1021 O O . ASP A 1 126 ? -10.811 0.447 -0.438 1.00 87.81 126 ASP A O 1
ATOM 1025 N N . TRP A 1 127 ? -8.633 0.991 -0.405 1.00 91.94 127 TRP A N 1
ATOM 1026 C CA . TRP A 1 127 ? -8.393 0.512 0.951 1.00 91.94 127 TRP A CA 1
ATOM 1027 C C . TRP A 1 127 ? -9.054 1.411 2.001 1.00 91.94 127 TRP A C 1
ATOM 1029 O O . TRP A 1 127 ? -9.651 0.886 2.942 1.00 91.94 127 TRP A O 1
ATOM 1039 N N . ILE A 1 128 ? -8.987 2.738 1.825 1.00 92.00 128 ILE A N 1
ATOM 1040 C CA . ILE A 1 128 ? -9.635 3.734 2.702 1.00 92.00 128 ILE A CA 1
ATOM 1041 C C . ILE A 1 128 ? -11.144 3.472 2.768 1.00 92.00 128 ILE A C 1
ATOM 1043 O O . ILE A 1 128 ? -11.699 3.311 3.856 1.00 92.00 128 ILE A O 1
ATOM 1047 N N . ASN A 1 129 ? -11.788 3.341 1.606 1.00 92.06 129 ASN A N 1
ATOM 1048 C CA . ASN A 1 129 ? -13.227 3.115 1.496 1.00 92.06 129 ASN A CA 1
ATOM 1049 C C . ASN A 1 129 ? -13.625 1.752 2.075 1.00 92.06 129 ASN A C 1
ATOM 1051 O O . ASN A 1 129 ? -14.564 1.669 2.862 1.00 92.06 129 ASN A O 1
ATOM 1055 N N . SER A 1 130 ? -12.872 0.693 1.760 1.00 91.06 130 SER A N 1
ATOM 1056 C CA . SER A 1 130 ? -13.160 -0.667 2.246 1.00 91.06 130 SER A CA 1
ATOM 1057 C C . SER A 1 130 ? -12.992 -0.829 3.761 1.00 91.06 130 SER A C 1
ATOM 1059 O O . SER A 1 130 ? -13.487 -1.795 4.338 1.00 91.06 130 SER A O 1
ATOM 1061 N N . ASN A 1 131 ? -12.262 0.077 4.418 1.00 90.06 131 ASN A N 1
ATOM 1062 C CA . ASN A 1 131 ? -12.018 0.026 5.859 1.00 90.06 131 ASN A CA 1
ATOM 1063 C C . ASN A 1 131 ? -12.691 1.160 6.634 1.00 90.06 131 ASN A C 1
ATOM 1065 O O . ASN A 1 131 ? -12.401 1.309 7.822 1.00 90.06 131 ASN A O 1
ATOM 1069 N N . HIS A 1 132 ? -13.600 1.910 5.999 1.00 93.31 132 HIS A N 1
ATOM 1070 C CA . HIS A 1 132 ? -14.316 3.034 6.611 1.00 93.31 132 HIS A CA 1
ATOM 1071 C C . HIS A 1 132 ? -13.355 3.969 7.353 1.00 93.31 132 HIS A C 1
ATOM 1073 O O . HIS A 1 132 ? -13.478 4.192 8.561 1.00 93.31 132 HIS A O 1
ATOM 1079 N N . VAL A 1 133 ? -12.316 4.408 6.639 1.00 92.25 133 VAL A N 1
ATOM 1080 C CA . VAL A 1 133 ? -11.294 5.287 7.200 1.00 92.25 133 VAL A CA 1
ATOM 1081 C C . VAL A 1 133 ? -11.761 6.731 7.097 1.00 92.25 133 VAL A C 1
ATOM 1083 O O . VAL A 1 133 ? -12.080 7.199 6.006 1.00 92.25 133 VAL A O 1
ATOM 1086 N N . HIS A 1 134 ? -11.749 7.448 8.219 1.00 93.06 134 HIS A N 1
ATOM 1087 C CA . HIS A 1 134 ? -11.993 8.888 8.251 1.00 93.06 134 HIS A CA 1
ATOM 1088 C C . HIS A 1 134 ? -10.737 9.612 8.731 1.00 93.06 134 HIS A C 1
ATOM 1090 O O . HIS A 1 134 ? -10.094 9.183 9.689 1.00 93.06 134 HIS A O 1
ATOM 1096 N N . LEU A 1 135 ? -10.377 10.700 8.051 1.00 90.56 135 LEU A N 1
ATOM 1097 C CA . LEU A 1 135 ? -9.209 11.521 8.365 1.00 90.56 135 LEU A CA 1
ATOM 1098 C C . LEU A 1 135 ? -9.681 12.854 8.954 1.00 90.56 135 LEU A C 1
ATOM 1100 O O . LEU A 1 135 ? -10.391 13.602 8.286 1.00 90.56 135 LEU A O 1
ATOM 1104 N N . PHE A 1 136 ? -9.261 13.155 10.180 1.00 90.19 136 PHE A N 1
ATOM 1105 C CA . PHE A 1 136 ? -9.536 14.411 10.880 1.00 90.19 136 PHE A CA 1
ATOM 1106 C C . PHE A 1 136 ? -8.246 15.235 10.889 1.00 90.19 136 PHE A C 1
ATOM 1108 O O . PHE A 1 136 ? -7.386 15.082 11.763 1.00 90.19 136 PHE A O 1
ATOM 1115 N N . GLY A 1 137 ? -8.055 16.025 9.829 1.00 84.00 137 GLY A N 1
ATOM 1116 C CA . GLY A 1 137 ? -6.787 16.709 9.555 1.00 84.00 137 GLY A CA 1
ATOM 1117 C C . GLY A 1 137 ? -6.416 17.766 10.598 1.00 84.00 137 GLY A C 1
ATOM 1118 O O . GLY A 1 137 ? -5.253 17.876 10.976 1.00 84.00 137 GLY A O 1
ATOM 1119 N N . ASP A 1 138 ? -7.409 18.490 11.104 1.00 88.19 138 ASP A N 1
ATOM 1120 C CA . ASP A 1 138 ? -7.300 19.479 12.180 1.00 88.19 138 ASP A CA 1
ATOM 1121 C C . ASP A 1 138 ? -6.863 18.854 13.513 1.00 88.19 138 ASP A C 1
ATOM 1123 O O . ASP A 1 138 ? -6.084 19.439 14.263 1.00 88.19 138 ASP A O 1
ATOM 1127 N N . GLN A 1 139 ? -7.311 17.629 13.776 1.00 87.06 139 GLN A N 1
ATOM 1128 C CA . GLN A 1 139 ? -7.078 16.932 15.039 1.00 87.06 139 GLN A CA 1
ATOM 1129 C C . GLN A 1 139 ? -5.873 15.991 15.010 1.00 87.06 139 GLN A C 1
ATOM 1131 O O . GLN A 1 139 ? -5.582 15.365 16.030 1.00 87.06 139 GLN A O 1
ATOM 1136 N N . LYS A 1 140 ? -5.193 15.854 13.859 1.00 89.81 140 LYS A N 1
ATOM 1137 C CA . LYS A 1 140 ? -4.172 14.814 13.624 1.00 89.81 140 LYS A CA 1
ATOM 1138 C C . LYS A 1 140 ? -4.673 13.452 14.116 1.00 89.81 140 LYS A C 1
ATOM 1140 O O . LYS A 1 140 ? -4.004 12.737 14.865 1.00 89.81 140 LYS A O 1
ATOM 1145 N N . GLN A 1 141 ? -5.895 13.120 13.722 1.00 89.56 141 GLN A N 1
ATOM 1146 C CA . GLN A 1 141 ? -6.564 11.889 14.105 1.00 89.56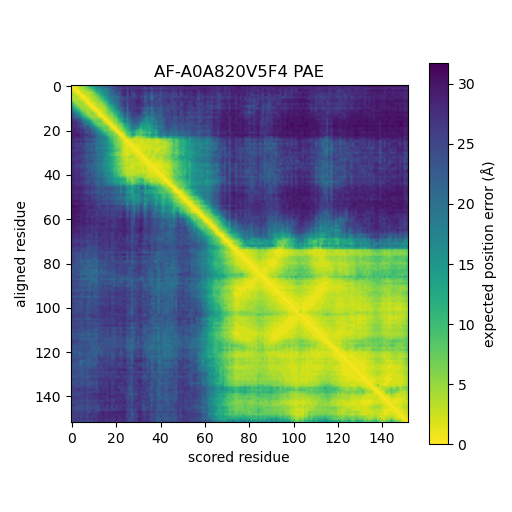 141 GLN A CA 1
ATOM 1147 C C . GLN A 1 141 ? -7.048 11.170 12.861 1.00 89.56 141 GLN A C 1
ATOM 1149 O O . GLN A 1 141 ? -7.402 11.781 11.851 1.00 89.56 141 GLN A O 1
ATOM 1154 N N . LEU A 1 142 ? -7.084 9.848 12.945 1.00 92.25 142 LEU A N 1
ATOM 1155 C CA . LEU A 1 142 ? -7.804 9.050 11.974 1.00 92.25 142 LEU A CA 1
ATOM 1156 C C . LEU A 1 142 ? -8.669 8.023 12.690 1.00 92.25 142 LEU A C 1
ATOM 1158 O O . LEU A 1 142 ? -8.302 7.531 13.757 1.00 92.25 142 LEU A O 1
ATOM 1162 N N . THR A 1 143 ? -9.804 7.675 12.101 1.00 92.75 143 THR A N 1
ATOM 1163 C CA . THR A 1 143 ? -10.583 6.524 12.547 1.00 92.75 143 THR A CA 1
ATOM 1164 C C . THR A 1 143 ? -10.542 5.429 11.502 1.00 92.75 143 THR A C 1
ATOM 1166 O O . THR A 1 143 ? -10.528 5.699 10.306 1.00 92.75 143 THR A O 1
ATOM 1169 N N . ILE A 1 144 ? -10.505 4.179 11.952 1.00 92.75 144 ILE A N 1
ATOM 1170 C CA . ILE A 1 144 ? -10.652 3.002 11.093 1.00 92.75 144 ILE A CA 1
ATOM 1171 C C . ILE A 1 144 ? -11.791 2.183 11.682 1.00 92.75 144 ILE A C 1
ATOM 1173 O O . ILE A 1 144 ? -11.679 1.716 12.815 1.00 92.75 144 ILE A O 1
ATOM 1177 N N . ARG A 1 145 ? -12.894 2.014 10.943 1.00 89.88 145 ARG A N 1
ATOM 1178 C CA . ARG A 1 145 ? -14.088 1.292 11.433 1.00 89.88 145 ARG A CA 1
ATOM 1179 C C . ARG A 1 145 ? -14.575 1.811 12.799 1.00 89.88 145 ARG A C 1
ATOM 1181 O O . ARG A 1 145 ? -14.895 1.031 13.688 1.00 89.88 145 ARG A O 1
ATOM 1188 N N . GLY A 1 146 ? -14.557 3.133 12.983 1.00 88.69 146 GLY A N 1
ATOM 1189 C CA . GLY A 1 146 ? -14.972 3.799 14.226 1.00 88.69 146 GLY A CA 1
ATOM 1190 C C . GLY A 1 146 ? -13.933 3.807 15.357 1.00 88.69 146 GLY A C 1
ATOM 1191 O O . GLY A 1 146 ? -14.133 4.487 16.357 1.00 88.69 146 GLY A O 1
ATOM 1192 N N . VAL A 1 147 ? -12.798 3.119 15.208 1.00 89.75 147 VAL A N 1
ATOM 1193 C CA . VAL A 1 147 ? -11.710 3.141 16.195 1.00 89.75 147 VAL A CA 1
ATOM 1194 C C . VAL A 1 147 ? -10.832 4.366 15.980 1.00 89.75 147 VAL A C 1
ATOM 1196 O O . VAL A 1 147 ? -10.230 4.487 14.917 1.00 89.75 147 VAL A O 1
ATOM 1199 N N . ASN A 1 148 ? -10.697 5.225 16.992 1.00 91.00 148 ASN A N 1
ATOM 1200 C CA . ASN A 1 148 ? -9.835 6.407 16.940 1.00 91.00 148 ASN A CA 1
ATOM 1201 C C . ASN A 1 148 ? -8.349 6.055 17.140 1.00 91.00 148 ASN A C 1
ATOM 1203 O O . ASN A 1 148 ? -7.969 5.341 18.073 1.00 91.00 148 ASN A O 1
ATOM 1207 N N . LEU A 1 149 ? -7.504 6.576 16.254 1.00 88.50 149 LEU A N 1
ATOM 1208 C CA . LEU A 1 149 ? -6.055 6.506 16.321 1.00 88.50 149 LEU A CA 1
ATOM 1209 C C . LEU A 1 149 ? -5.497 7.936 16.325 1.00 88.50 149 LEU A C 1
ATOM 1211 O O . LEU A 1 149 ? -5.540 8.636 15.313 1.00 88.50 149 LEU A O 1
ATOM 1215 N N . GLN A 1 150 ? -4.934 8.347 17.460 1.00 85.94 150 GLN A N 1
ATOM 1216 C CA . GLN A 1 150 ? -4.130 9.567 17.563 1.00 85.94 150 GLN A CA 1
ATOM 1217 C C . GLN A 1 150 ? -2.695 9.307 17.105 1.00 85.94 150 GLN A C 1
ATOM 1219 O O . GLN A 1 150 ? -2.073 8.322 17.524 1.00 85.94 150 GLN A O 1
ATOM 1224 N N . PHE A 1 151 ? -2.172 10.192 16.257 1.00 77.69 151 PHE A N 1
ATOM 1225 C CA . PHE A 1 151 ? -0.745 10.238 15.958 1.00 77.69 151 PHE A CA 1
ATOM 1226 C C . PHE A 1 151 ? -0.026 10.896 17.146 1.00 77.69 151 PHE A C 1
ATOM 1228 O O . PHE A 1 151 ? -0.381 12.011 17.523 1.00 77.69 151 PHE A O 1
ATOM 1235 N N . ILE A 1 152 ? 0.917 10.170 17.754 1.00 68.56 152 ILE A N 1
ATOM 1236 C CA . ILE A 1 152 ? 1.812 10.683 18.806 1.00 68.56 152 ILE A CA 1
ATOM 1237 C C . ILE A 1 152 ? 2.968 11.416 18.130 1.00 68.56 152 ILE A C 1
ATOM 1239 O O . ILE A 1 152 ? 3.466 10.867 17.118 1.00 68.56 152 ILE A O 1
#

Radius of gyration: 22.25 Å; Cα contacts (8 Å, |Δi|>4): 145; chains: 1; bounding box: 63×46×52 Å

Organism: NCBI:txid392032

Secondary structure (DSSP, 8-state):
---PPPPPPPPP------------S-TTT--SSS-HHHHHHHHHTT-SS--S------------STTTSS--S-EEEEEEEEE-TT--EEEEEEEEEEEEEETTEEEEEEEEEESS-SSS----HHHHHHTTEEEETTTTEEEETTEEEE--

Foldseek 3Di:
DDDDDDDDDDDDDDDPDPPPDQDAQQPPPRDGDDHVVVVVVCVVVVNNPDPDPPPDDPPDPPPPPQPPPDDFDDWDFDWDWDADPVRDTWTFGTWGWDWDDDPPDTDIDTDTDTSPDPDNDDDDPVNCVVQVWDQDPVQCWIDTVNRIDHDD

pLDDT: mean 70.56, std 22.28, range [30.25, 94.88]

Nearest PDB structures (foldseek):
  5ys4-assembly1_D  TM=8.611E-01  e=1.848E-01  Leishmania major
  4rgh-assembly1_A  TM=8.122E-01  e=1.958E-01  Homo sapiens
  5ys4-assembly1_A  TM=8.594E-01  e=2.770E-01  Leishmania major
  5ys4-assembly2_C  TM=8.633E-01  e=3.110E-01  Leishmania major
  7d66-assembly2_I  TM=7.746E-01  e=3.491E-01  Toxoplasma gondii GT1